Protein AF-A0A5K1GZK7-F1 (afdb_monomer)

Nearest PDB structures (foldseek):
  8qh5-assembly1_A  TM=9.595E-01  e=4.008E-03  Homo sapiens
  5igq-assembly6_F  TM=9.639E-01  e=1.437E-02  Homo sapiens
  9bz0-assembly1_a  TM=9.412E-01  e=9.799E-03  Homo sapiens
  5em2-assembly2_D  TM=9.330E-01  e=5.856E-02  Thermochaetoides thermophila DSM 1495
  7ruo-assembly2_B  TM=9.099E-01  e=7.093E-02  Homo sapiens

InterPro domains:
  IPR001680 WD40 repeat [PF00400] (1-26)
  IPR001680 WD40 repeat [PS50082] (1-27)
  IPR015943 WD40/YVTN repeat-like-containing domain superfamily [G3DSA:2.130.10.10] (1-52)
  IPR036322 WD40-repeat-containing domain superfamily [SSF50978] (1-52)
  IPR040324 WD repeat-containing protein WDR44/Dgr2 [PTHR14221] (1-52)

Foldseek 3Di:
DEKDAQLPDNQWIWDFAQQQKIFIDGNVVRDTPDMDHRVGHDPDDDADPVRD

Mean predicted aligned error: 2.53 Å

Sequence (52 aa):
TCVQFNPIEENYFISGSLDGKVRIWSIPNCQVVDWADIRDIVTAVSYSPDGQ

Radius of gyration: 10.64 Å; Cα contacts (8 Å, |Δi|>4): 118; chains: 1; bounding box: 20×24×25 Å

pLDDT: mean 95.47, std 4.98, range [70.62, 98.44]

Structure (mmCIF, N/CA/C/O backbone):
data_AF-A0A5K1GZK7-F1
#
_entry.id   AF-A0A5K1GZK7-F1
#
loop_
_atom_site.group_PDB
_atom_site.id
_atom_site.type_symbol
_atom_site.label_atom_id
_atom_site.label_alt_id
_atom_site.label_comp_id
_atom_site.label_asym_id
_atom_site.label_entity_id
_atom_site.label_seq_id
_atom_site.pdbx_PDB_ins_code
_atom_site.Cartn_x
_atom_site.Cartn_y
_atom_site.Cartn_z
_atom_site.occupancy
_atom_site.B_iso_or_equiv
_atom_site.auth_seq_id
_atom_site.auth_comp_id
_atom_site.auth_asym_id
_atom_site.auth_atom_id
_atom_site.pdbx_PDB_model_num
ATOM 1 N N . THR A 1 1 ? 10.837 -0.902 -2.152 1.00 88.31 1 THR A N 1
ATOM 2 C CA . THR A 1 1 ? 9.477 -1.229 -1.681 1.00 88.31 1 THR A CA 1
ATOM 3 C C . THR A 1 1 ? 8.975 -0.070 -0.847 1.00 88.31 1 THR A C 1
ATOM 5 O O . THR A 1 1 ? 9.782 0.595 -0.207 1.00 88.31 1 THR A O 1
ATOM 8 N N . CYS A 1 2 ? 7.677 0.213 -0.897 1.00 97.25 2 CYS A N 1
ATOM 9 C CA . CYS A 1 2 ? 7.044 1.362 -0.237 1.00 97.25 2 CYS A CA 1
ATOM 10 C C . CYS A 1 2 ? 5.625 0.998 0.228 1.00 97.25 2 CYS A C 1
ATOM 12 O O . CYS A 1 2 ? 5.046 0.028 -0.266 1.00 97.25 2 CYS A O 1
ATOM 14 N N . VAL A 1 3 ? 5.084 1.744 1.195 1.00 97.62 3 VAL A N 1
ATOM 15 C CA . VAL A 1 3 ? 3.769 1.486 1.800 1.00 97.62 3 VAL A CA 1
ATOM 16 C C . VAL A 1 3 ? 3.132 2.787 2.286 1.00 97.62 3 VAL A C 1
ATOM 18 O O . VAL A 1 3 ? 3.846 3.666 2.769 1.00 97.62 3 VAL A O 1
ATOM 21 N N . GLN A 1 4 ? 1.808 2.902 2.184 1.00 97.31 4 GLN A N 1
ATOM 22 C CA . GLN A 1 4 ? 1.052 4.020 2.748 1.00 97.31 4 GLN A CA 1
ATOM 23 C C . GLN A 1 4 ? -0.373 3.600 3.120 1.00 97.31 4 GLN A C 1
ATOM 25 O O . GLN A 1 4 ? -1.039 2.917 2.346 1.00 97.31 4 GLN A O 1
ATOM 30 N N . PHE A 1 5 ? -0.851 4.038 4.284 1.00 96.56 5 PHE A N 1
ATOM 31 C CA . PHE A 1 5 ? -2.248 3.881 4.693 1.00 96.56 5 PHE A CA 1
ATOM 32 C C . PHE A 1 5 ? -3.161 4.832 3.919 1.00 96.56 5 PHE A C 1
ATOM 34 O O . PHE A 1 5 ? -2.758 5.955 3.605 1.00 96.56 5 PHE A O 1
ATOM 41 N N . ASN A 1 6 ? -4.378 4.383 3.611 1.00 95.50 6 ASN A N 1
ATOM 42 C CA . ASN A 1 6 ? -5.388 5.262 3.035 1.00 95.50 6 ASN A CA 1
ATOM 43 C C . ASN A 1 6 ? -5.718 6.372 4.056 1.00 95.50 6 ASN A C 1
ATOM 45 O O . ASN A 1 6 ? -5.956 6.058 5.224 1.00 95.50 6 ASN A O 1
ATOM 49 N N . PRO A 1 7 ? -5.697 7.659 3.658 1.00 93.62 7 PRO A N 1
ATOM 50 C CA . PRO A 1 7 ? -5.914 8.773 4.582 1.00 93.62 7 PRO A CA 1
ATOM 51 C C . PRO A 1 7 ? -7.365 8.910 5.069 1.00 93.62 7 PRO A C 1
ATOM 53 O O . PRO A 1 7 ? -7.599 9.630 6.036 1.00 93.62 7 PRO A O 1
ATOM 56 N N . ILE A 1 8 ? -8.325 8.256 4.406 1.00 94.25 8 ILE A N 1
ATOM 57 C CA . ILE A 1 8 ? -9.759 8.311 4.729 1.00 94.25 8 ILE A CA 1
ATOM 58 C C . ILE A 1 8 ? -10.262 6.950 5.219 1.00 94.25 8 ILE A C 1
ATOM 60 O O . ILE A 1 8 ? -10.971 6.875 6.221 1.00 94.25 8 ILE A O 1
ATOM 64 N N . GLU A 1 9 ? -9.896 5.864 4.537 1.00 92.88 9 GLU A N 1
ATOM 65 C CA . GLU A 1 9 ? -10.357 4.513 4.867 1.00 92.88 9 GLU A CA 1
ATOM 66 C C . GLU A 1 9 ? -9.302 3.716 5.645 1.00 92.88 9 GLU A C 1
ATOM 68 O O . GLU A 1 9 ? -8.509 2.969 5.075 1.00 92.88 9 GLU A O 1
ATOM 73 N N . GLU A 1 10 ? -9.334 3.801 6.975 1.00 92.88 10 GLU A N 1
ATOM 74 C CA . GLU A 1 10 ? -8.316 3.206 7.865 1.00 92.88 10 GLU A CA 1
ATOM 75 C C . GLU A 1 10 ? -8.128 1.683 7.721 1.00 92.88 10 GLU A C 1
ATOM 77 O O . GLU A 1 10 ? -7.118 1.139 8.158 1.00 92.88 10 GLU A O 1
ATOM 82 N N . ASN A 1 11 ? -9.076 0.981 7.092 1.00 97.06 11 ASN A N 1
ATOM 83 C CA . ASN A 1 11 ? -9.013 -0.463 6.859 1.00 97.06 11 ASN A CA 1
ATOM 84 C C . ASN A 1 11 ? -8.162 -0.866 5.647 1.00 97.06 11 ASN A C 1
ATOM 86 O O . ASN A 1 11 ? -7.995 -2.070 5.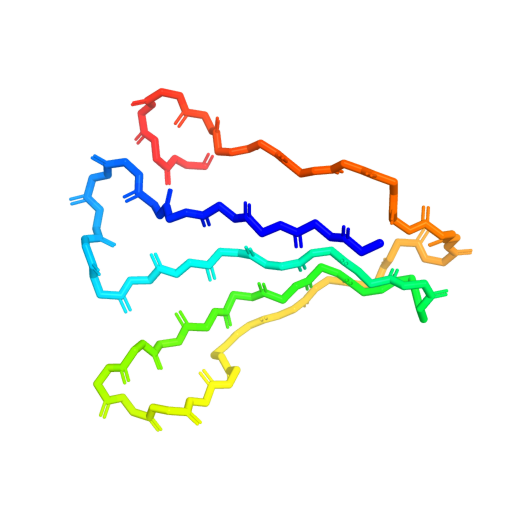412 1.00 97.06 11 ASN A O 1
ATOM 90 N N . TYR A 1 12 ? -7.642 0.102 4.884 1.00 97.25 12 TYR A N 1
ATOM 91 C CA . TYR A 1 12 ? -6.870 -0.153 3.675 1.00 97.25 12 TYR A CA 1
ATOM 92 C C . TYR A 1 12 ? -5.509 0.540 3.667 1.00 97.25 12 TYR A C 1
ATOM 94 O O . TYR A 1 12 ? -5.311 1.638 4.187 1.00 97.25 12 TYR A O 1
ATOM 102 N N . PHE A 1 13 ? -4.552 -0.098 3.001 1.00 97.62 13 PHE A N 1
ATOM 103 C CA . PHE A 1 13 ? -3.262 0.500 2.674 1.00 97.62 13 PHE A CA 1
ATOM 104 C C . PHE A 1 13 ? -2.798 0.042 1.291 1.00 97.62 13 PHE A C 1
ATOM 106 O O . PHE A 1 13 ? -3.206 -1.015 0.806 1.00 97.62 13 PHE A O 1
ATOM 113 N N . ILE A 1 14 ? -1.939 0.838 0.657 1.00 9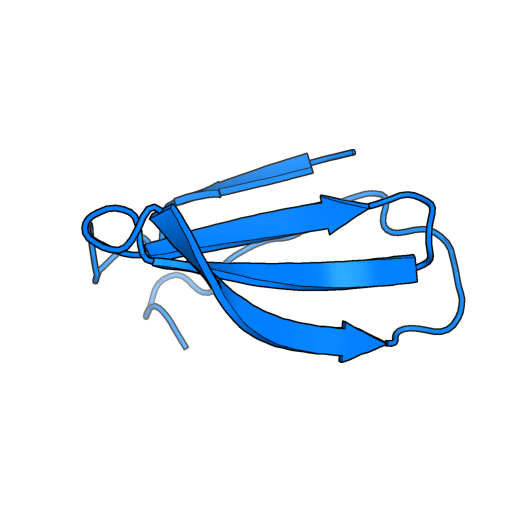7.81 14 ILE A N 1
ATOM 114 C CA . ILE A 1 14 ? -1.278 0.483 -0.600 1.00 97.81 14 ILE A CA 1
ATOM 115 C C . ILE A 1 14 ? 0.178 0.121 -0.360 1.00 97.81 14 ILE A C 1
ATOM 117 O O . ILE A 1 14 ? 0.837 0.669 0.522 1.00 97.81 14 ILE A O 1
ATOM 121 N N . SER A 1 15 ? 0.698 -0.782 -1.183 1.00 98.38 15 SER A N 1
ATOM 122 C CA . SER A 1 15 ? 2.119 -1.124 -1.217 1.00 98.38 15 SER A CA 1
ATOM 123 C C . SER A 1 15 ? 2.645 -1.129 -2.645 1.00 98.38 15 SER A C 1
ATOM 125 O O . SER A 1 15 ? 1.968 -1.643 -3.537 1.00 98.38 15 SER A O 1
ATOM 127 N N . GLY A 1 16 ? 3.865 -0.632 -2.836 1.00 98.12 16 GLY A N 1
ATOM 128 C CA . GLY A 1 16 ? 4.619 -0.729 -4.083 1.00 98.12 16 GLY A CA 1
ATOM 129 C C . GLY A 1 16 ? 5.783 -1.712 -3.970 1.00 98.12 16 GLY A C 1
ATOM 130 O O . GLY A 1 16 ? 6.535 -1.709 -2.985 1.00 98.12 16 GLY A O 1
ATOM 131 N N . SER A 1 17 ? 5.941 -2.558 -4.987 1.00 97.50 17 SER A N 1
ATOM 132 C CA . SER A 1 17 ? 6.909 -3.653 -5.003 1.00 97.50 17 SER A CA 1
ATOM 133 C C . SER A 1 17 ? 7.831 -3.629 -6.232 1.00 97.50 17 SER A C 1
ATOM 135 O O . SER A 1 17 ? 7.520 -3.050 -7.271 1.00 97.50 17 SER A O 1
ATOM 137 N N . LEU A 1 18 ? 9.001 -4.266 -6.098 1.00 97.25 18 LEU A N 1
ATOM 138 C CA . LEU A 1 18 ? 9.991 -4.406 -7.176 1.00 97.25 18 LEU A CA 1
ATOM 139 C C . LEU A 1 18 ? 9.549 -5.398 -8.262 1.00 97.25 18 LEU A C 1
ATOM 141 O O . LEU A 1 18 ? 10.127 -5.412 -9.340 1.00 97.25 18 LEU A O 1
ATOM 145 N N . ASP A 1 19 ? 8.514 -6.198 -7.996 1.00 96.56 19 ASP A N 1
ATOM 146 C CA . ASP A 1 19 ? 7.846 -7.041 -9.000 1.00 96.56 19 ASP A CA 1
ATOM 147 C C . ASP A 1 19 ? 6.937 -6.246 -9.956 1.00 96.56 19 ASP A C 1
ATOM 149 O O . ASP A 1 19 ? 6.211 -6.840 -10.748 1.00 96.56 19 ASP A O 1
ATOM 153 N N . GLY A 1 20 ? 6.948 -4.917 -9.845 1.00 97.25 20 GLY A N 1
ATOM 154 C CA . GLY A 1 20 ? 6.174 -3.999 -10.667 1.00 97.25 20 GLY A CA 1
ATOM 155 C C . GLY A 1 20 ? 4.684 -3.972 -10.389 1.00 97.25 20 GLY A C 1
ATOM 156 O O . GLY A 1 20 ? 3.896 -3.566 -11.241 1.00 97.25 20 GLY A O 1
ATOM 157 N N . LYS A 1 21 ? 4.287 -4.373 -9.178 1.00 97.81 21 LYS A N 1
ATOM 158 C CA . LYS A 1 21 ? 2.894 -4.324 -8.745 1.00 97.81 21 LYS A CA 1
ATOM 159 C C . LYS A 1 21 ? 2.670 -3.297 -7.648 1.00 97.81 21 LYS A C 1
ATOM 161 O O . LYS A 1 21 ? 3.396 -3.255 -6.648 1.00 97.81 21 LYS A O 1
ATOM 166 N N . VAL A 1 22 ? 1.587 -2.545 -7.810 1.00 98.12 22 VAL A N 1
ATOM 167 C CA . VAL A 1 22 ? 0.936 -1.794 -6.734 1.00 98.12 22 VAL A CA 1
ATOM 168 C C . VAL A 1 22 ? -0.223 -2.643 -6.226 1.00 98.12 22 VAL A C 1
ATOM 170 O O . VAL A 1 22 ? -0.983 -3.179 -7.025 1.00 98.12 22 VAL A O 1
ATOM 173 N N . ARG A 1 23 ? -0.340 -2.815 -4.910 1.00 98.12 23 ARG A N 1
ATOM 174 C CA . ARG A 1 23 ? -1.384 -3.639 -4.277 1.00 98.12 23 ARG A CA 1
ATOM 175 C C . ARG A 1 23 ? -2.158 -2.823 -3.264 1.00 98.12 23 ARG A C 1
ATOM 177 O O . ARG A 1 23 ? -1.523 -2.117 -2.482 1.00 98.12 23 ARG A O 1
ATOM 184 N N . ILE A 1 24 ? -3.473 -2.998 -3.240 1.00 97.94 24 ILE A N 1
ATOM 185 C CA . ILE A 1 24 ? -4.365 -2.531 -2.181 1.00 97.94 24 ILE A CA 1
ATOM 186 C C . ILE A 1 24 ? -4.635 -3.708 -1.245 1.00 97.94 24 ILE A C 1
AT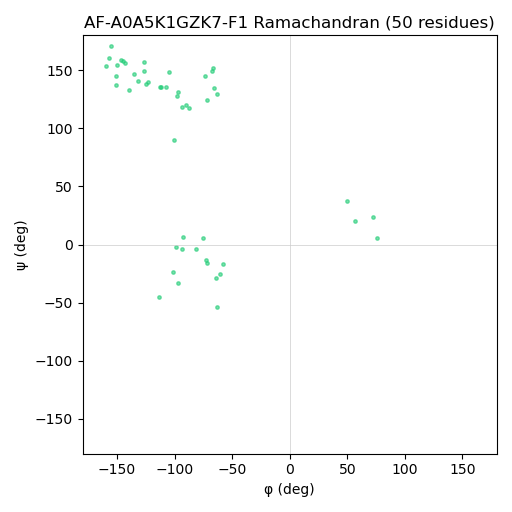OM 188 O O . ILE A 1 24 ? -5.020 -4.799 -1.675 1.00 97.94 24 ILE A O 1
ATOM 192 N N . TRP A 1 25 ? -4.426 -3.485 0.044 1.00 98.44 25 TRP A N 1
ATOM 193 C CA . TRP A 1 25 ? -4.581 -4.483 1.092 1.00 98.44 25 TRP A CA 1
ATOM 194 C C . TRP A 1 25 ? -5.744 -4.133 2.000 1.00 98.44 25 TRP A C 1
ATOM 196 O O . TRP A 1 25 ? -5.847 -2.996 2.447 1.00 98.44 25 TRP A O 1
ATOM 206 N N . SER A 1 26 ? -6.563 -5.130 2.330 1.00 98.25 26 SER A N 1
ATOM 207 C CA . SER A 1 26 ?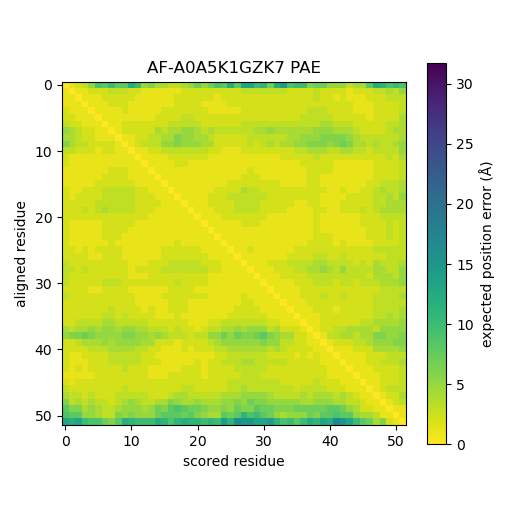 -7.517 -5.044 3.431 1.00 98.25 26 SER A CA 1
ATOM 208 C C . SER A 1 26 ? -6.855 -5.539 4.712 1.00 98.25 26 SER A C 1
ATOM 210 O O . SER A 1 26 ? -6.451 -6.701 4.797 1.00 98.25 26 SER A O 1
ATOM 212 N N . ILE A 1 27 ? -6.774 -4.6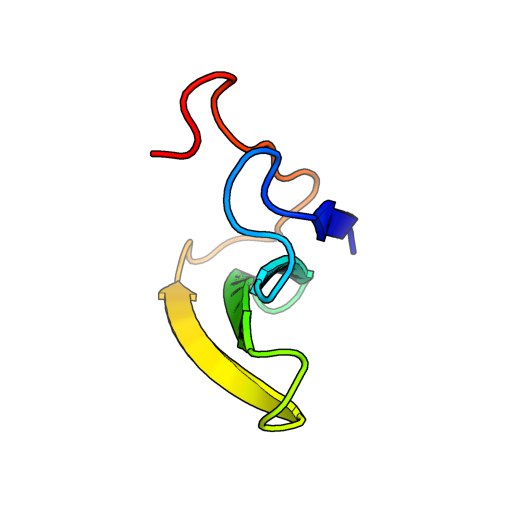63 5.712 1.00 97.81 27 ILE A N 1
ATOM 213 C CA . ILE A 1 27 ? -6.234 -4.969 7.041 1.00 97.81 27 ILE A CA 1
ATOM 214 C C . ILE A 1 27 ? -7.070 -6.032 7.766 1.00 97.81 27 ILE A C 1
ATOM 216 O O . ILE A 1 27 ? -6.486 -7.042 8.153 1.00 97.81 27 ILE A O 1
ATOM 220 N N . PRO A 1 28 ? -8.405 -5.891 7.929 1.00 98.00 28 PRO A N 1
ATOM 221 C CA . PRO A 1 28 ? -9.181 -6.875 8.690 1.00 98.00 28 PRO A CA 1
ATOM 222 C C . PRO A 1 28 ? -9.185 -8.262 8.041 1.00 98.00 28 PRO A C 1
ATOM 224 O O . PRO A 1 28 ? -9.278 -9.268 8.738 1.00 98.00 28 PRO A O 1
ATOM 227 N N . ASN A 1 29 ? -9.063 -8.320 6.712 1.00 97.94 29 ASN A N 1
ATOM 228 C CA . ASN A 1 29 ? -9.063 -9.576 5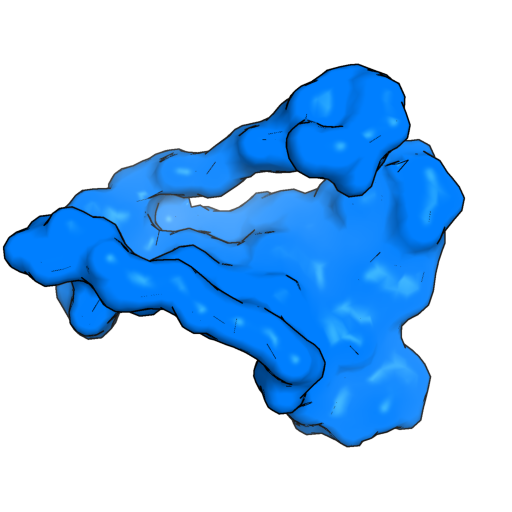.968 1.00 97.94 29 ASN A CA 1
ATOM 229 C C . ASN A 1 29 ? -7.653 -10.132 5.706 1.00 97.94 29 ASN A C 1
ATOM 231 O O . ASN A 1 29 ? -7.532 -11.209 5.128 1.00 97.94 29 ASN A O 1
ATOM 235 N N . CYS A 1 30 ? -6.596 -9.407 6.090 1.00 97.75 30 CYS A N 1
ATOM 236 C CA . CYS A 1 30 ? -5.194 -9.785 5.887 1.00 97.75 30 CYS A CA 1
ATOM 237 C C . CYS A 1 30 ? -4.856 -10.218 4.446 1.00 97.75 30 CYS A C 1
ATOM 239 O O . CYS A 1 30 ? -4.074 -11.147 4.239 1.00 97.75 30 CYS A O 1
ATOM 241 N N . GLN A 1 31 ? -5.447 -9.567 3.441 1.00 98.38 31 GLN A N 1
ATOM 242 C CA . GLN A 1 31 ? -5.312 -9.990 2.044 1.00 98.38 31 GLN A CA 1
ATOM 243 C C . GLN A 1 31 ? -5.274 -8.821 1.061 1.00 98.38 31 GLN A C 1
ATOM 245 O O . GLN A 1 31 ? -5.768 -7.727 1.342 1.00 98.38 31 GLN A O 1
ATOM 250 N N . VAL A 1 32 ? -4.711 -9.086 -0.119 1.00 98.38 32 VAL A N 1
ATOM 251 C CA . VAL A 1 32 ? -4.772 -8.186 -1.275 1.00 98.38 32 VAL A CA 1
ATOM 252 C C . VAL A 1 32 ? -6.189 -8.218 -1.833 1.00 98.38 32 VAL A C 1
ATOM 254 O O . VAL A 1 32 ? -6.687 -9.291 -2.167 1.00 98.38 32 VAL A O 1
ATOM 257 N N . VAL A 1 33 ? -6.825 -7.053 -1.933 1.00 98.12 33 VAL A N 1
ATOM 258 C CA . VAL A 1 33 ? -8.178 -6.917 -2.497 1.00 98.12 33 VAL A CA 1
ATOM 259 C C . VAL A 1 33 ? -8.163 -6.403 -3.931 1.00 98.12 33 VAL A C 1
ATOM 261 O O . VAL A 1 33 ? -9.091 -6.693 -4.677 1.00 98.12 33 VAL A O 1
ATOM 264 N N . ASP A 1 34 ? -7.102 -5.698 -4.326 1.00 97.88 34 ASP A N 1
ATOM 265 C CA . ASP A 1 34 ? -6.905 -5.233 -5.696 1.00 97.88 34 ASP A CA 1
ATOM 266 C C . ASP A 1 34 ? -5.418 -4.972 -5.988 1.00 97.88 34 ASP A C 1
ATOM 268 O O . ASP A 1 34 ? -4.598 -4.844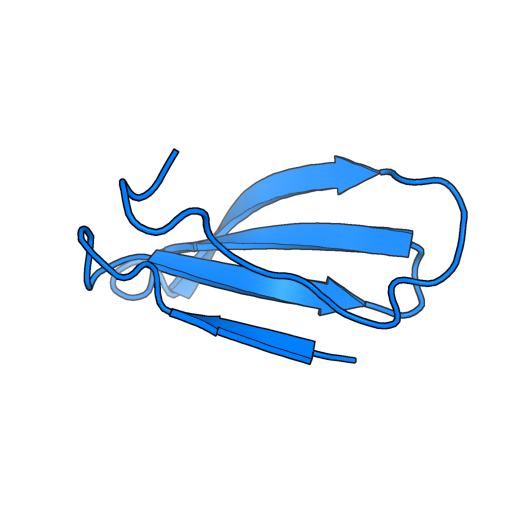 -5.069 1.00 97.88 34 ASP A O 1
ATOM 272 N N . TRP A 1 35 ? -5.047 -4.928 -7.266 1.00 98.00 35 TRP A N 1
ATOM 273 C CA . TRP A 1 35 ? -3.684 -4.645 -7.703 1.00 98.00 35 TRP A CA 1
ATOM 274 C C . TRP A 1 35 ? -3.611 -4.160 -9.153 1.00 98.00 35 TRP A C 1
ATOM 276 O O . TRP A 1 35 ? -4.413 -4.532 -10.005 1.00 98.00 35 TRP A O 1
ATOM 286 N N . ALA A 1 36 ? -2.563 -3.392 -9.444 1.00 97.94 36 ALA A N 1
ATOM 287 C CA . ALA A 1 36 ? -2.221 -2.943 -10.787 1.00 97.94 36 ALA A CA 1
ATOM 288 C C . ALA A 1 36 ? -0.796 -3.375 -11.158 1.00 97.94 36 ALA A C 1
ATOM 290 O O . ALA A 1 36 ? 0.117 -3.319 -10.328 1.00 97.94 36 ALA A O 1
ATOM 291 N N . ASP A 1 37 ? -0.615 -3.794 -12.411 1.00 97.56 37 ASP A N 1
ATOM 292 C CA . ASP A 1 37 ? 0.692 -4.066 -13.012 1.00 97.56 37 ASP A CA 1
ATOM 293 C C . ASP A 1 37 ? 1.189 -2.820 -13.745 1.00 97.56 37 ASP A C 1
ATOM 295 O O . ASP A 1 37 ? 0.552 -2.368 -14.701 1.00 97.56 37 ASP A O 1
ATOM 299 N N . ILE A 1 38 ? 2.324 -2.274 -13.31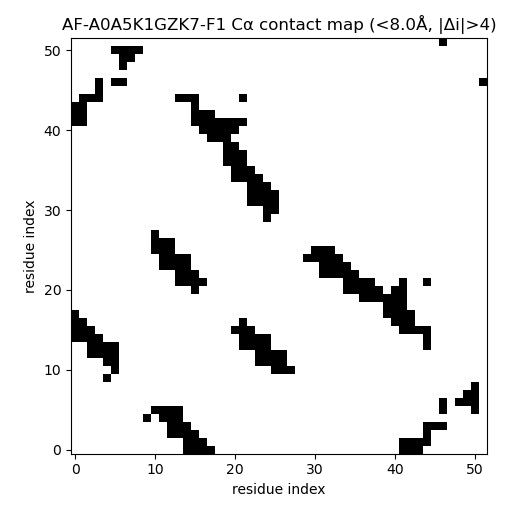3 1.00 94.94 38 ILE A N 1
ATOM 300 C CA . ILE A 1 38 ? 2.948 -1.117 -13.963 1.00 94.94 38 ILE A CA 1
ATOM 301 C C . ILE A 1 38 ? 4.089 -1.510 -14.914 1.00 94.94 38 ILE A C 1
ATOM 303 O O . ILE A 1 38 ? 4.641 -0.639 -15.580 1.00 94.94 38 ILE A O 1
ATOM 307 N N . ARG A 1 39 ? 4.417 -2.810 -15.017 1.00 92.62 39 ARG A N 1
ATOM 308 C CA . ARG A 1 39 ? 5.449 -3.384 -15.905 1.00 92.62 39 ARG A CA 1
ATOM 309 C C . ARG A 1 39 ? 6.865 -2.809 -15.732 1.00 92.62 39 ARG A C 1
ATOM 311 O O . ARG A 1 39 ? 7.693 -2.961 -16.627 1.00 92.62 39 ARG A O 1
ATOM 318 N N . ASP A 1 40 ? 7.144 -2.188 -14.589 1.00 95.75 40 ASP A N 1
ATOM 319 C CA . ASP A 1 40 ? 8.452 -1.666 -14.173 1.00 95.75 40 ASP A CA 1
ATOM 320 C C . ASP A 1 40 ? 8.520 -1.598 -12.636 1.00 95.75 40 ASP A C 1
ATOM 322 O O . ASP A 1 40 ? 7.508 -1.799 -11.974 1.00 95.75 40 ASP A O 1
ATOM 326 N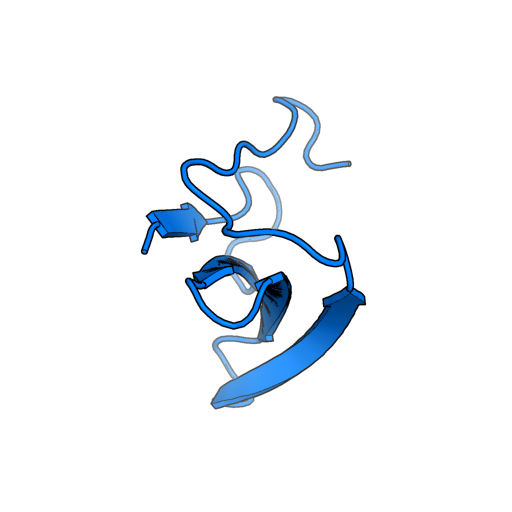 N . ILE A 1 41 ? 9.676 -1.326 -12.033 1.00 97.06 41 ILE A N 1
ATOM 327 C CA . ILE A 1 41 ? 9.834 -1.281 -10.573 1.00 97.06 41 ILE A CA 1
ATOM 328 C C . ILE A 1 41 ? 9.034 -0.135 -9.933 1.00 97.06 41 ILE A C 1
ATOM 330 O O . ILE A 1 41 ? 9.102 1.017 -10.358 1.00 97.06 41 ILE A O 1
ATOM 334 N N . VAL A 1 42 ? 8.331 -0.418 -8.829 1.00 97.69 42 VAL A N 1
ATOM 335 C CA . VAL A 1 42 ? 7.681 0.638 -8.038 1.00 97.69 42 VAL A CA 1
ATOM 336 C C . VAL A 1 42 ? 8.666 1.197 -7.010 1.00 97.69 42 VAL A C 1
ATOM 338 O O . VAL A 1 42 ? 9.110 0.489 -6.098 1.00 97.69 42 VAL A O 1
ATOM 341 N N . THR A 1 43 ? 8.985 2.485 -7.124 1.00 96.75 43 THR A N 1
ATOM 342 C CA . THR A 1 43 ? 9.899 3.191 -6.208 1.00 96.75 43 THR A CA 1
ATOM 343 C C . THR A 1 43 ? 9.162 3.962 -5.111 1.00 96.75 43 THR A C 1
ATOM 345 O O . THR A 1 43 ? 9.639 4.010 -3.979 1.00 96.75 43 THR A O 1
ATOM 348 N N . ALA A 1 44 ? 7.978 4.502 -5.409 1.00 96.88 44 ALA A N 1
ATOM 349 C CA . ALA A 1 44 ? 7.133 5.249 -4.482 1.00 96.88 44 ALA A CA 1
ATOM 350 C C . ALA A 1 44 ? 5.649 5.080 -4.842 1.00 96.88 44 ALA A C 1
ATOM 352 O O . ALA A 1 44 ? 5.308 4.826 -5.995 1.00 96.88 44 ALA A O 1
ATOM 353 N N . VAL A 1 45 ? 4.778 5.232 -3.848 1.00 96.25 45 VAL A N 1
ATOM 354 C CA . VAL A 1 45 ? 3.321 5.311 -4.009 1.00 96.25 45 VAL A CA 1
ATOM 355 C C . VAL A 1 45 ? 2.813 6.456 -3.140 1.00 96.25 45 VAL A C 1
ATOM 357 O O . VAL A 1 45 ? 3.407 6.721 -2.093 1.00 96.25 45 VAL A O 1
ATOM 360 N N . SER A 1 46 ? 1.754 7.137 -3.581 1.00 95.62 46 SER A N 1
ATOM 361 C CA . SER A 1 46 ? 1.055 8.133 -2.772 1.00 95.62 46 SER A CA 1
ATOM 362 C C . SER A 1 46 ? -0.450 8.022 -2.977 1.00 95.62 46 SER A C 1
ATOM 364 O O . SER A 1 46 ? -0.892 8.003 -4.122 1.00 95.62 46 SER A O 1
ATOM 366 N N . TYR A 1 47 ? -1.228 8.017 -1.898 1.00 94.38 47 TYR A N 1
ATOM 367 C CA . TYR A 1 47 ? -2.645 8.359 -1.965 1.00 94.38 47 TYR A CA 1
ATOM 368 C C . TYR A 1 47 ? -2.816 9.837 -2.310 1.00 94.38 47 TYR A C 1
ATOM 370 O O . TYR A 1 47 ? -1.994 10.681 -1.928 1.00 94.38 47 TYR A O 1
ATOM 378 N N . SER A 1 48 ? -3.905 10.134 -3.006 1.00 92.31 48 SER A N 1
ATOM 379 C CA . SER A 1 48 ? -4.453 11.480 -3.085 1.00 92.31 48 SER A CA 1
ATOM 380 C C . SER A 1 48 ? -4.974 11.921 -1.701 1.00 92.31 48 SER A C 1
ATOM 382 O O . SER A 1 48 ? -5.356 11.081 -0.878 1.00 92.31 48 SER A O 1
ATOM 384 N N . PRO A 1 49 ? -4.987 13.230 -1.390 1.00 88.81 49 PRO A N 1
ATOM 385 C CA . PRO A 1 49 ? -5.516 13.723 -0.116 1.00 88.81 49 PRO A CA 1
ATOM 386 C C . PRO A 1 49 ? -6.999 13.398 0.113 1.00 88.81 49 PRO A C 1
ATOM 388 O O . PRO A 1 49 ? -7.435 13.337 1.259 1.00 88.81 49 PRO A O 1
ATOM 391 N N . ASP A 1 50 ? -7.763 13.208 -0.963 1.00 89.75 50 ASP A N 1
ATOM 392 C CA . ASP A 1 50 ? -9.176 12.826 -0.965 1.00 89.75 50 ASP A CA 1
ATOM 393 C C . ASP A 1 50 ? -9.398 11.305 -1.064 1.00 89.75 50 ASP A C 1
ATOM 395 O O . ASP A 1 50 ? -10.541 10.861 -1.145 1.00 89.75 50 ASP A O 1
ATOM 399 N N . GLY A 1 51 ? -8.332 10.499 -0.999 1.00 77.44 51 GLY A N 1
ATOM 400 C CA . GLY A 1 51 ? -8.400 9.042 -0.865 1.00 77.44 51 GLY A CA 1
ATOM 401 C C . GLY A 1 51 ? -8.786 8.268 -2.131 1.00 77.44 51 GLY A C 1
ATOM 402 O O . GLY A 1 51 ? -8.939 7.049 -2.034 1.00 77.44 51 GLY A O 1
ATOM 403 N N . GLN A 1 52 ? -8.926 8.942 -3.280 1.00 70.62 52 GLN A N 1
ATOM 404 C CA . GLN A 1 52 ? -9.156 8.336 -4.604 1.00 70.62 52 GLN A CA 1
ATOM 405 C C . GLN A 1 52 ? -7.872 7.929 -5.331 1.00 70.62 52 GLN A C 1
ATOM 407 O O . GLN A 1 52 ? -6.838 8.624 -5.181 1.00 70.62 52 GLN A O 1
#

Organism: NCBI:txid210225

Solvent-accessible surface area (backbone atoms only — not comparable to full-atom values): 3081 Å² total; per-residue (Å²): 100,37,74,47,68,41,82,73,50,82,55,32,33,41,36,22,27,71,88,10,36,40,36,35,32,34,58,92,74,74,40,77,77,48,72,49,80,69,89,45,68,29,76,70,77,79,78,44,95,85,54,103

Secondary structure (DSSP, 8-state):
-EEEE-SS-TTEEEEE-TTSEEEEEETTTTEEEEEEE-SS--------TT--